Protein AF-A0A412EN21-F1 (afdb_monomer_lite)

Structure (mmCIF, N/CA/C/O backbone):
data_AF-A0A412EN21-F1
#
_entry.id   AF-A0A412EN21-F1
#
loop_
_atom_site.group_PDB
_atom_site.id
_atom_site.type_symbol
_atom_site.label_atom_id
_atom_site.label_alt_id
_atom_site.label_comp_id
_atom_site.label_asym_id
_atom_site.label_entity_id
_atom_site.label_seq_id
_atom_site.pdbx_PDB_ins_code
_atom_site.Cartn_x
_atom_site.Cartn_y
_atom_site.Cartn_z
_atom_site.occupancy
_atom_site.B_iso_or_equiv
_atom_site.auth_seq_id
_atom_site.auth_comp_id
_atom_site.auth_asym_id
_atom_site.auth_atom_id
_atom_site.pdbx_PDB_model_num
ATOM 1 N N . MET A 1 1 ? 9.692 -12.858 0.701 1.00 83.88 1 MET A N 1
ATOM 2 C CA . MET A 1 1 ? 9.087 -11.696 0.023 1.00 83.88 1 MET A CA 1
ATOM 3 C C . MET A 1 1 ? 9.754 -11.623 -1.331 1.00 83.88 1 MET A C 1
ATOM 5 O O . MET A 1 1 ? 10.978 -11.630 -1.355 1.00 83.88 1 MET A O 1
ATOM 9 N N . GLN A 1 2 ? 8.980 -11.685 -2.409 1.00 94.44 2 GLN A N 1
ATOM 10 C CA . GLN A 1 2 ? 9.492 -11.769 -3.779 1.00 94.44 2 GLN A CA 1
ATOM 11 C C . GLN A 1 2 ? 8.887 -10.636 -4.600 1.00 94.44 2 GLN A C 1
ATOM 13 O O . GLN A 1 2 ? 7.685 -10.417 -4.515 1.00 94.44 2 GLN A O 1
ATOM 18 N N . GLU A 1 3 ? 9.700 -9.915 -5.369 1.00 96.88 3 GLU A N 1
ATOM 19 C CA . GLU A 1 3 ? 9.184 -8.960 -6.351 1.00 96.88 3 GLU A CA 1
ATOM 20 C C . GLU A 1 3 ? 8.541 -9.712 -7.512 1.00 96.88 3 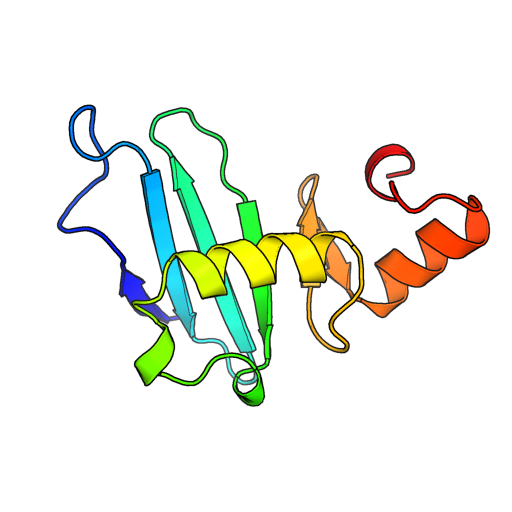GLU A C 1
ATOM 22 O O . GLU A 1 3 ? 9.154 -10.611 -8.085 1.00 96.88 3 GLU A O 1
ATOM 27 N N . ILE A 1 4 ? 7.295 -9.356 -7.817 1.00 97.19 4 ILE A N 1
ATOM 28 C CA . ILE A 1 4 ? 6.484 -9.994 -8.863 1.00 97.19 4 ILE A CA 1
ATOM 29 C C . ILE A 1 4 ? 6.078 -9.014 -9.966 1.00 97.19 4 ILE A C 1
ATOM 31 O O . ILE A 1 4 ? 5.627 -9.442 -11.023 1.00 97.19 4 ILE A O 1
ATOM 35 N N . TYR A 1 5 ? 6.237 -7.709 -9.733 1.00 97.56 5 TYR A N 1
ATOM 36 C CA . TYR A 1 5 ? 5.955 -6.671 -10.715 1.00 97.56 5 TYR A CA 1
ATOM 37 C C . TYR A 1 5 ? 6.723 -5.385 -10.397 1.00 97.56 5 TYR A C 1
ATOM 39 O O . TYR A 1 5 ? 6.939 -5.049 -9.229 1.00 97.56 5 TYR A O 1
ATOM 47 N N . ARG A 1 6 ? 7.064 -4.640 -11.449 1.00 97.00 6 ARG A N 1
ATOM 48 C CA . ARG A 1 6 ? 7.650 -3.301 -11.401 1.00 97.00 6 ARG A CA 1
ATOM 49 C C . ARG A 1 6 ? 7.090 -2.478 -12.554 1.00 97.00 6 ARG A C 1
ATOM 51 O O . ARG A 1 6 ? 7.020 -2.969 -13.673 1.00 97.00 6 ARG A O 1
ATOM 58 N N . SER A 1 7 ? 6.724 -1.227 -12.288 1.00 96.44 7 SER A N 1
ATOM 59 C CA . SER A 1 7 ? 6.106 -0.336 -13.281 1.00 96.44 7 SER A CA 1
ATOM 60 C C . SER A 1 7 ? 7.098 0.378 -14.210 1.00 96.44 7 SER A C 1
ATOM 62 O O . SER A 1 7 ? 6.701 1.287 -14.930 1.00 96.44 7 SER A O 1
ATOM 64 N N . PHE A 1 8 ? 8.384 0.045 -14.133 1.00 94.19 8 PHE A N 1
ATOM 65 C CA . PHE A 1 8 ? 9.476 0.713 -14.837 1.00 94.19 8 PHE A CA 1
ATOM 66 C C . PHE A 1 8 ? 10.585 -0.288 -15.160 1.00 94.19 8 PHE A C 1
ATOM 68 O O . PHE A 1 8 ? 10.766 -1.282 -14.454 1.00 94.19 8 PHE A O 1
ATOM 75 N N . GLU A 1 9 ? 11.351 -0.018 -16.210 1.00 91.19 9 GLU A N 1
ATOM 76 C CA . GLU A 1 9 ? 12.514 -0.826 -16.566 1.00 91.19 9 GLU A CA 1
ATOM 77 C C . GLU A 1 9 ? 13.761 -0.332 -15.827 1.00 91.19 9 GLU A C 1
ATOM 79 O O . GLU A 1 9 ? 13.982 0.865 -15.662 1.00 91.19 9 GLU A O 1
ATOM 84 N N . GLY A 1 10 ? 14.599 -1.258 -15.359 1.00 89.44 10 GLY A N 1
ATOM 85 C CA . GLY A 1 10 ? 15.854 -0.909 -14.697 1.00 89.44 10 GLY A CA 1
ATOM 86 C C . GLY A 1 10 ? 15.662 -0.108 -13.403 1.00 89.44 10 GLY A C 1
ATOM 87 O O . GLY A 1 10 ? 15.179 -0.634 -12.396 1.00 89.44 10 GLY A O 1
ATOM 88 N N . LYS A 1 11 ? 16.126 1.144 -13.398 1.00 88.50 11 LYS A N 1
ATOM 89 C CA . LYS A 1 11 ? 16.119 2.042 -12.235 1.00 88.50 11 LYS A CA 1
ATOM 90 C C . LYS A 1 11 ? 15.437 3.352 -12.606 1.00 88.50 11 LYS A C 1
ATOM 92 O O . LYS A 1 11 ? 15.573 3.803 -13.732 1.00 88.50 11 LYS A O 1
ATOM 97 N N . LEU A 1 12 ? 14.769 3.957 -11.628 1.00 92.00 12 LEU A N 1
ATOM 98 C CA . LEU A 1 12 ? 14.254 5.313 -11.766 1.00 92.00 12 LEU A CA 1
ATOM 99 C C . LEU A 1 12 ? 15.414 6.302 -11.948 1.00 92.00 12 LEU A C 1
ATOM 101 O O . LEU A 1 12 ? 16.457 6.171 -11.297 1.00 92.00 12 LEU A O 1
ATOM 105 N N . ASP A 1 13 ? 15.202 7.288 -12.806 1.00 91.94 13 ASP A N 1
ATOM 106 C CA . ASP A 1 13 ? 16.138 8.358 -13.137 1.00 91.94 13 ASP A CA 1
ATOM 107 C C . ASP A 1 13 ? 15.376 9.662 -13.430 1.00 91.94 13 ASP A C 1
ATOM 109 O O . ASP A 1 13 ? 14.195 9.793 -13.112 1.00 91.94 13 ASP A O 1
ATOM 113 N N . VAL A 1 14 ? 16.056 10.671 -13.976 1.00 90.38 14 VAL A N 1
ATOM 114 C CA . VAL A 1 14 ? 15.440 11.977 -14.259 1.00 90.38 14 VAL A CA 1
ATOM 115 C C . VAL A 1 14 ? 14.368 11.925 -15.352 1.00 90.38 14 VAL A C 1
ATOM 117 O O . VAL A 1 14 ? 13.491 12.793 -15.350 1.00 90.38 14 VAL A O 1
ATOM 120 N N . ASP A 1 15 ? 14.406 10.913 -16.221 1.00 90.25 15 ASP A N 1
ATOM 121 C CA . ASP A 1 15 ? 13.468 10.705 -17.327 1.00 90.25 15 ASP A CA 1
ATOM 122 C C . ASP A 1 15 ? 12.298 9.790 -16.909 1.00 90.25 15 ASP A C 1
ATOM 124 O O . ASP A 1 15 ? 11.193 9.895 -17.444 1.00 90.25 15 ASP A O 1
ATOM 128 N N . CYS A 1 16 ? 12.502 8.944 -15.893 1.00 89.12 16 CYS A N 1
ATOM 129 C CA . CYS A 1 16 ? 11.486 8.116 -15.243 1.00 89.12 16 CYS A CA 1
ATOM 130 C C . CYS A 1 16 ? 11.576 8.262 -13.714 1.00 89.12 16 CYS A C 1
ATOM 132 O O . CYS A 1 16 ? 12.198 7.456 -13.022 1.00 89.12 16 CYS A O 1
ATOM 134 N N . GLN A 1 17 ? 10.974 9.332 -13.188 1.00 92.62 17 GLN A N 1
ATOM 135 C CA . GLN A 1 17 ? 11.222 9.790 -11.813 1.00 92.62 17 GLN A CA 1
ATOM 136 C C . GLN A 1 17 ? 10.475 9.004 -10.737 1.00 92.62 17 GLN A C 1
ATOM 138 O O . GLN A 1 17 ? 10.952 8.916 -9.603 1.00 92.62 17 GLN A O 1
ATOM 143 N N . ASP A 1 18 ? 9.317 8.446 -11.088 1.00 93.50 18 ASP A N 1
ATOM 144 C CA . ASP A 1 18 ? 8.407 7.772 -10.171 1.00 93.50 18 ASP A CA 1
ATOM 145 C C . ASP A 1 18 ? 7.970 6.421 -10.733 1.00 93.50 18 ASP A C 1
ATOM 147 O O . ASP A 1 18 ? 7.831 6.224 -11.940 1.00 93.50 18 ASP A O 1
ATOM 151 N N . GLY A 1 19 ? 7.694 5.489 -9.831 1.00 95.50 19 GLY A N 1
ATOM 152 C CA . GLY A 1 19 ? 7.148 4.189 -10.179 1.00 95.50 19 GLY A CA 1
ATOM 153 C C . GLY A 1 19 ? 6.791 3.396 -8.939 1.00 95.50 19 GLY A C 1
ATOM 154 O O . GLY A 1 19 ? 6.853 3.895 -7.818 1.00 95.50 19 GLY A O 1
ATOM 155 N N . TYR A 1 20 ? 6.422 2.138 -9.114 1.00 97.12 20 TYR A N 1
ATOM 156 C CA . TYR A 1 20 ? 6.149 1.256 -7.991 1.00 97.12 20 TYR A CA 1
ATOM 157 C C . TYR A 1 20 ? 6.580 -0.175 -8.276 1.00 97.12 20 TYR A C 1
ATOM 159 O O . TYR A 1 20 ? 6.693 -0.612 -9.424 1.00 97.12 20 TYR A O 1
ATOM 167 N N . ILE A 1 21 ? 6.810 -0.905 -7.191 1.00 97.19 21 ILE A N 1
ATOM 168 C CA . ILE A 1 21 ? 7.021 -2.351 -7.202 1.00 97.19 21 ILE A CA 1
ATOM 169 C C . ILE A 1 21 ? 5.927 -3.040 -6.399 1.00 97.19 21 ILE A C 1
ATOM 171 O O . ILE A 1 21 ? 5.399 -2.479 -5.434 1.00 97.19 21 ILE A O 1
ATOM 175 N N . ILE A 1 22 ? 5.618 -4.274 -6.783 1.00 98.19 22 ILE A N 1
ATOM 176 C CA . ILE A 1 22 ? 4.703 -5.149 -6.057 1.00 98.19 22 ILE A CA 1
ATOM 177 C C . ILE A 1 22 ? 5.483 -6.371 -5.589 1.00 98.19 22 ILE A C 1
ATOM 179 O O . ILE A 1 22 ? 6.115 -7.085 -6.370 1.00 98.19 22 ILE A O 1
ATOM 183 N N . LEU A 1 23 ? 5.424 -6.601 -4.284 1.00 97.88 23 LEU A N 1
ATOM 184 C CA . LEU A 1 23 ? 6.067 -7.702 -3.595 1.00 97.88 23 LEU A CA 1
ATOM 185 C C . LEU A 1 23 ? 5.007 -8.686 -3.098 1.00 97.88 23 LEU A C 1
ATOM 187 O O . LEU A 1 23 ? 4.033 -8.303 -2.441 1.00 97.88 23 LEU A 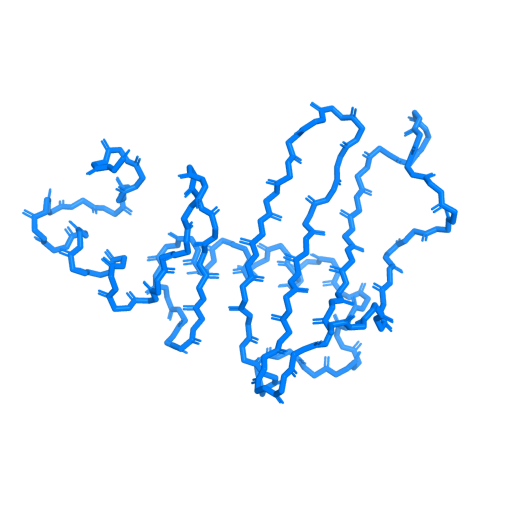O 1
ATOM 191 N N . GLU A 1 24 ? 5.221 -9.972 -3.348 1.00 97.19 24 GLU A N 1
ATOM 192 C CA . GLU A 1 24 ? 4.350 -11.030 -2.866 1.00 97.19 24 GLU A CA 1
ATOM 193 C C . GLU A 1 24 ? 4.628 -11.378 -1.397 1.00 97.19 24 GLU A C 1
ATOM 195 O O . GLU A 1 24 ? 5.758 -11.677 -0.979 1.00 97.19 24 GLU A O 1
ATOM 200 N N . LEU A 1 25 ? 3.549 -11.370 -0.611 1.00 95.25 25 LEU A N 1
ATOM 201 C CA . LEU A 1 25 ? 3.449 -11.968 0.715 1.00 95.25 25 LEU A CA 1
ATOM 202 C C . LEU A 1 25 ? 2.414 -13.105 0.666 1.00 95.25 25 LEU A C 1
ATOM 204 O O . LEU A 1 25 ? 1.668 -13.248 -0.303 1.00 95.25 25 LEU A O 1
ATOM 208 N N . LYS A 1 26 ? 2.334 -13.912 1.731 1.00 91.25 26 LYS A N 1
ATOM 209 C CA . LYS A 1 26 ? 1.431 -15.077 1.788 1.00 91.25 26 LYS A CA 1
ATOM 210 C C . LYS A 1 26 ? -0.022 -14.710 1.442 1.00 91.25 26 LYS A C 1
ATOM 212 O O . LYS A 1 26 ? -0.590 -15.263 0.509 1.00 91.25 26 LYS A O 1
ATOM 217 N N . GLU A 1 27 ? -0.588 -13.729 2.143 1.00 92.12 27 GLU A N 1
ATOM 218 C CA . GLU A 1 27 ? -2.011 -13.349 2.027 1.00 92.12 27 GLU A CA 1
ATOM 219 C C . GLU A 1 27 ? -2.237 -11.963 1.406 1.00 92.12 27 GLU A C 1
ATOM 221 O O . GLU A 1 27 ? -3.371 -11.525 1.222 1.00 92.12 27 GLU A O 1
ATOM 226 N N . ARG A 1 28 ? -1.160 -11.225 1.128 1.00 96.50 28 ARG A N 1
ATOM 227 C CA . ARG A 1 28 ? -1.213 -9.815 0.730 1.00 96.50 28 ARG A CA 1
ATOM 228 C C . ARG A 1 28 ? -0.186 -9.523 -0.354 1.00 96.50 28 ARG A C 1
ATOM 230 O O . ARG A 1 28 ? 0.801 -10.245 -0.481 1.00 96.50 28 ARG A O 1
ATOM 237 N N . TYR A 1 29 ? -0.386 -8.424 -1.060 1.00 98.06 29 TYR A N 1
ATOM 238 C CA . TYR A 1 29 ? 0.676 -7.755 -1.794 1.00 98.06 29 TYR A CA 1
ATOM 239 C C . TYR A 1 29 ? 1.182 -6.572 -0.978 1.00 98.06 29 TYR A C 1
ATOM 241 O O . TYR A 1 29 ? 0.399 -5.888 -0.320 1.00 98.06 29 TYR A O 1
ATOM 249 N N . GLN A 1 30 ? 2.489 -6.343 -0.997 1.00 98.25 30 GLN A N 1
ATOM 250 C CA . GLN A 1 30 ? 3.079 -5.094 -0.531 1.00 98.25 30 GLN A CA 1
ATOM 251 C C . GLN A 1 30 ? 3.433 -4.263 -1.755 1.00 98.25 30 GLN A C 1
ATOM 253 O O . GLN A 1 30 ? 4.162 -4.735 -2.620 1.00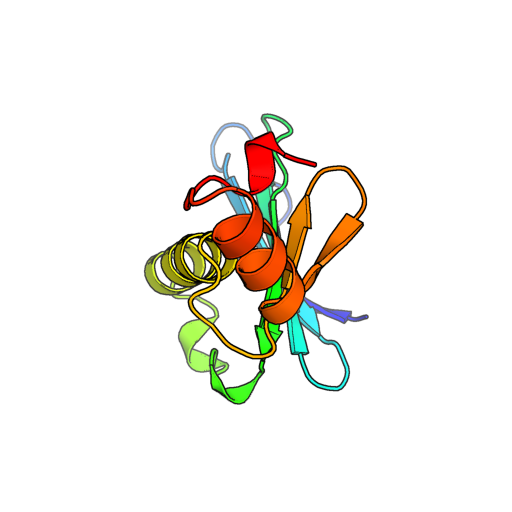 98.25 30 GLN A O 1
ATOM 258 N N . ILE A 1 31 ? 2.911 -3.045 -1.818 1.00 98.00 31 ILE A N 1
ATOM 259 C CA . ILE A 1 31 ? 3.181 -2.113 -2.909 1.00 98.00 31 ILE A CA 1
ATOM 260 C C . ILE A 1 31 ? 4.057 -1.010 -2.343 1.00 98.00 31 ILE A C 1
ATOM 262 O O . ILE A 1 31 ? 3.724 -0.425 -1.308 1.00 98.00 31 ILE A O 1
ATOM 266 N N . GLU A 1 32 ? 5.176 -0.745 -3.005 1.00 96.75 32 GLU A N 1
ATOM 267 C CA . GLU A 1 32 ? 6.077 0.347 -2.650 1.00 96.75 32 GLU A CA 1
ATOM 268 C C . GLU A 1 32 ? 6.097 1.357 -3.790 1.00 96.75 32 GLU A C 1
ATOM 270 O O . GLU A 1 32 ? 6.531 1.028 -4.891 1.00 96.75 32 GLU A O 1
ATOM 275 N N . TRP A 1 33 ? 5.615 2.570 -3.521 1.00 95.25 33 TRP A N 1
ATOM 276 C CA . TRP A 1 33 ? 5.773 3.711 -4.412 1.00 95.25 33 TRP A CA 1
ATOM 277 C C . TRP A 1 33 ? 7.174 4.270 -4.231 1.00 95.25 33 TRP A C 1
ATOM 279 O O . TRP A 1 33 ? 7.555 4.608 -3.112 1.00 95.25 33 TRP A O 1
ATOM 289 N N . LEU A 1 34 ? 7.926 4.363 -5.314 1.00 94.12 34 LEU A N 1
ATOM 290 C CA . LEU A 1 34 ? 9.321 4.763 -5.357 1.00 94.12 34 LEU A CA 1
ATOM 291 C C . LEU A 1 34 ? 9.443 6.065 -6.143 1.00 94.12 34 LEU A C 1
ATOM 293 O O . LEU A 1 34 ? 8.727 6.284 -7.117 1.00 94.12 34 LEU A O 1
ATOM 297 N N . SER A 1 35 ? 10.375 6.907 -5.714 1.00 92.69 35 SER A N 1
ATOM 298 C CA . SER A 1 35 ? 10.679 8.180 -6.358 1.00 92.69 35 SER A CA 1
ATOM 299 C C . SER A 1 35 ? 12.166 8.473 -6.226 1.00 92.69 35 SER A C 1
ATOM 301 O O . SER A 1 35 ? 12.740 8.244 -5.153 1.00 92.69 35 SER A O 1
ATOM 303 N N . ILE A 1 36 ? 12.789 9.038 -7.264 1.00 92.69 36 ILE A N 1
ATOM 304 C CA . ILE A 1 36 ? 14.178 9.529 -7.175 1.00 92.69 36 ILE A CA 1
ATOM 305 C C . ILE A 1 36 ? 14.332 10.659 -6.144 1.00 92.69 36 ILE A C 1
ATOM 307 O O . ILE A 1 36 ? 15.429 10.903 -5.646 1.00 92.69 36 ILE A O 1
ATOM 311 N N . TRP A 1 37 ? 13.226 11.312 -5.769 1.00 90.19 37 TRP A N 1
ATOM 312 C CA . TRP A 1 37 ? 13.180 12.401 -4.790 1.00 90.19 37 TRP A CA 1
ATOM 313 C C . TRP A 1 37 ? 13.077 11.914 -3.332 1.00 90.19 37 TRP A C 1
ATOM 315 O O . TRP A 1 37 ? 12.926 12.715 -2.409 1.00 90.19 37 TRP A O 1
ATOM 325 N N . GLY A 1 38 ? 13.152 10.599 -3.099 1.00 79.12 38 GLY A N 1
ATOM 326 C CA . GLY A 1 38 ? 13.342 10.003 -1.772 1.00 79.12 38 GLY A CA 1
ATOM 327 C C . GLY A 1 38 ? 12.071 9.737 -0.958 1.00 79.12 38 GLY A C 1
ATOM 328 O O . GLY A 1 38 ? 12.149 9.095 0.091 1.00 79.12 38 GLY A O 1
ATOM 329 N N . LYS A 1 39 ? 10.885 10.159 -1.415 1.00 75.81 39 LYS A N 1
ATOM 330 C CA . LYS A 1 39 ? 9.623 9.765 -0.767 1.00 75.81 39 LYS A CA 1
ATOM 331 C C . LYS A 1 39 ? 9.221 8.371 -1.227 1.00 75.81 39 LYS A C 1
ATOM 333 O O . LYS A 1 39 ? 8.874 8.171 -2.384 1.00 75.81 39 LYS A O 1
ATOM 338 N N . THR A 1 40 ? 9.252 7.419 -0.298 1.00 84.19 40 THR A N 1
ATOM 339 C CA . THR A 1 40 ? 8.716 6.074 -0.512 1.00 84.19 40 THR A CA 1
ATOM 340 C C . THR A 1 40 ? 7.483 5.876 0.351 1.00 84.19 40 THR A C 1
ATOM 342 O O . THR A 1 40 ? 7.573 5.930 1.578 1.00 84.19 40 THR A O 1
ATOM 345 N N . ASN A 1 41 ? 6.340 5.618 -0.279 1.00 91.62 41 ASN A N 1
ATOM 346 C CA . ASN A 1 41 ? 5.126 5.210 0.424 1.00 91.62 41 ASN A CA 1
ATOM 347 C C . ASN A 1 41 ? 4.958 3.703 0.279 1.00 91.62 41 ASN A C 1
ATOM 349 O O . ASN A 1 41 ? 5.235 3.145 -0.782 1.00 91.62 41 ASN A O 1
ATOM 353 N N . LYS A 1 42 ? 4.484 3.031 1.332 1.00 97.25 42 LYS A N 1
ATOM 354 C CA . LYS A 1 42 ? 4.229 1.589 1.280 1.00 97.25 42 LYS A CA 1
ATOM 355 C C . LYS A 1 42 ? 2.841 1.268 1.797 1.00 97.25 42 LYS A C 1
ATOM 357 O O . LYS A 1 42 ? 2.421 1.784 2.832 1.00 97.25 42 LYS A O 1
ATOM 362 N N . ILE A 1 43 ? 2.164 0.366 1.104 1.00 98.25 43 ILE A N 1
ATOM 363 C CA . ILE A 1 43 ? 0.890 -0.207 1.532 1.00 98.25 43 ILE A CA 1
ATOM 364 C C . ILE A 1 43 ? 0.960 -1.725 1.475 1.00 98.25 43 ILE A C 1
ATOM 366 O O . ILE A 1 43 ? 1.761 -2.309 0.745 1.00 98.25 43 ILE A O 1
ATOM 370 N N . ARG A 1 44 ? 0.096 -2.374 2.248 1.00 98.00 44 ARG A N 1
ATOM 371 C CA . ARG A 1 44 ? -0.217 -3.791 2.090 1.00 98.00 44 ARG A CA 1
ATOM 372 C C . ARG A 1 44 ? -1.682 -3.931 1.748 1.00 98.00 44 ARG A C 1
ATOM 374 O O . ARG A 1 44 ? -2.533 -3.521 2.535 1.00 98.00 44 ARG A O 1
ATOM 381 N N . VAL A 1 45 ? -1.951 -4.541 0.605 1.00 98.00 45 VAL A N 1
ATOM 382 C CA . VAL A 1 45 ? -3.290 -4.760 0.067 1.00 98.00 45 VAL A CA 1
ATOM 383 C C . VAL A 1 45 ? -3.606 -6.251 0.077 1.00 98.00 45 VAL A C 1
ATOM 385 O O . VAL A 1 45 ? -2.721 -7.093 -0.093 1.00 98.00 45 VAL A O 1
ATOM 388 N N . ARG A 1 46 ? -4.864 -6.605 0.323 1.00 97.19 46 ARG A N 1
ATOM 389 C CA . ARG A 1 46 ? -5.308 -7.993 0.176 1.00 97.19 46 ARG A CA 1
ATOM 390 C C . ARG A 1 46 ? -5.294 -8.394 -1.297 1.00 97.19 46 ARG A C 1
ATOM 392 O O . ARG A 1 46 ? -5.626 -7.580 -2.154 1.00 97.19 46 ARG A O 1
ATOM 399 N N . LYS A 1 47 ? -4.956 -9.651 -1.588 1.00 95.81 47 LYS A N 1
ATOM 400 C CA . LYS A 1 47 ? -4.847 -10.126 -2.977 1.00 95.81 47 LYS A CA 1
ATOM 401 C C . LYS A 1 47 ? -6.168 -10.058 -3.749 1.00 95.81 47 LYS A C 1
ATOM 403 O O . LYS A 1 47 ? -6.146 -9.828 -4.946 1.00 95.81 47 LYS A O 1
ATOM 408 N N . ASP A 1 48 ? -7.309 -10.199 -3.077 1.00 95.62 48 ASP A N 1
ATOM 409 C CA . ASP A 1 48 ? -8.631 -10.120 -3.712 1.00 95.62 48 ASP A CA 1
ATOM 410 C C . ASP A 1 48 ? -9.045 -8.698 -4.134 1.00 95.62 48 ASP A C 1
ATOM 412 O O . ASP A 1 48 ? -9.951 -8.549 -4.945 1.00 95.62 48 ASP A O 1
ATOM 416 N N . LEU A 1 49 ? -8.381 -7.657 -3.617 1.00 96.44 49 LEU A N 1
ATOM 417 C CA . LEU A 1 49 ? -8.652 -6.259 -3.983 1.00 96.44 49 LEU A CA 1
ATOM 418 C C . LEU A 1 49 ? -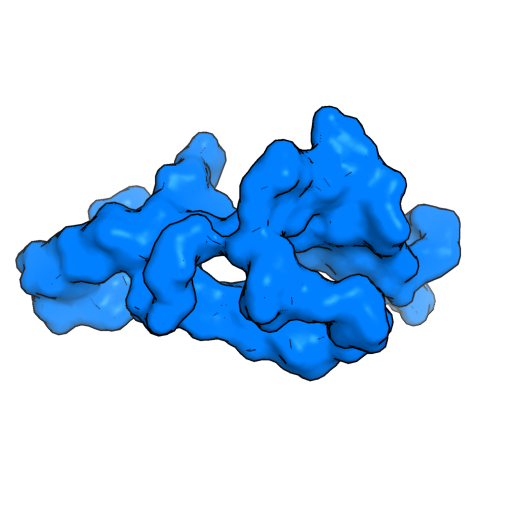7.796 -5.769 -5.160 1.00 96.44 49 LEU A C 1
ATOM 420 O O . LEU A 1 49 ? -8.072 -4.710 -5.722 1.00 96.44 49 LEU A O 1
ATOM 424 N N . LEU A 1 50 ? -6.754 -6.519 -5.523 1.00 96.88 50 LEU A N 1
ATOM 425 C CA . LEU A 1 50 ? -5.855 -6.190 -6.622 1.00 96.88 50 LEU A CA 1
ATOM 426 C C . LEU A 1 50 ? -5.561 -7.456 -7.437 1.00 96.88 50 LEU A C 1
ATOM 428 O O . LEU A 1 50 ? -4.599 -8.166 -7.127 1.00 96.88 50 LEU A O 1
ATOM 432 N N . PRO A 1 51 ? -6.389 -7.765 -8.448 1.00 95.94 51 PRO A N 1
ATOM 433 C CA . PRO A 1 51 ? -6.115 -8.876 -9.344 1.00 95.94 51 PRO A CA 1
ATOM 434 C C . PRO A 1 51 ? -4.865 -8.585 -10.193 1.00 95.94 51 PRO A C 1
ATOM 436 O O . PRO A 1 51 ? -4.435 -7.437 -10.327 1.00 95.94 51 PRO A O 1
ATOM 439 N N . VAL A 1 52 ? -4.247 -9.633 -10.738 1.00 96.00 52 VAL A N 1
ATOM 440 C CA . VAL A 1 52 ? -2.928 -9.538 -11.395 1.00 96.00 52 VAL A CA 1
ATOM 441 C C . VAL A 1 52 ? -2.986 -8.679 -12.660 1.00 96.00 52 VAL A C 1
ATOM 443 O O . VAL A 1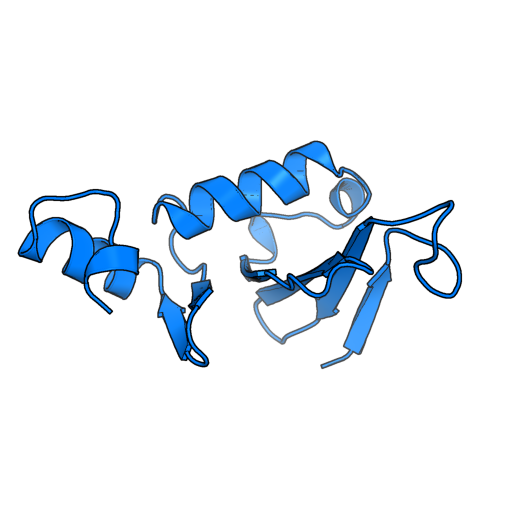 52 ? -2.047 -7.937 -12.939 1.00 96.00 52 VAL A O 1
ATOM 446 N N . GLU A 1 53 ? -4.101 -8.713 -13.391 1.00 97.25 53 GLU A N 1
ATOM 447 C CA . GLU A 1 53 ? -4.349 -7.865 -14.562 1.00 97.25 53 GLU A CA 1
ATOM 448 C C . GLU A 1 53 ? -4.281 -6.358 -14.262 1.00 97.25 53 GLU A C 1
ATOM 450 O O . GLU A 1 53 ? -3.975 -5.566 -15.151 1.00 97.25 53 GLU A O 1
ATOM 455 N N . ASP A 1 54 ? -4.498 -5.958 -13.008 1.00 97.88 54 ASP A N 1
ATOM 456 C CA . ASP A 1 54 ? -4.465 -4.561 -12.585 1.00 97.88 54 ASP A CA 1
ATOM 457 C C . ASP A 1 54 ? -3.091 -4.100 -12.090 1.00 97.88 54 ASP A C 1
ATOM 459 O O . ASP A 1 54 ? -2.926 -2.931 -11.742 1.00 97.88 54 ASP A O 1
ATOM 463 N N . PHE A 1 55 ? -2.078 -4.971 -12.072 1.00 97.69 55 PHE A N 1
ATOM 464 C CA . PHE A 1 55 ? -0.739 -4.587 -11.616 1.00 97.69 55 PHE A CA 1
ATOM 465 C C . PHE A 1 55 ? -0.136 -3.444 -12.431 1.00 97.69 55 PHE A C 1
ATOM 467 O O . PHE A 1 55 ? 0.623 -2.663 -11.872 1.00 97.69 55 PHE A O 1
ATOM 474 N N . GLY A 1 56 ? -0.490 -3.320 -13.714 1.00 96.88 56 GLY A N 1
ATOM 475 C CA . GLY A 1 56 ? -0.061 -2.211 -14.570 1.00 96.88 56 GLY A CA 1
ATOM 476 C C . GLY A 1 56 ? -0.927 -0.955 -14.495 1.00 96.88 56 GLY A C 1
ATOM 477 O O . GLY A 1 56 ? -0.587 0.063 -15.096 1.00 96.88 56 GLY A O 1
ATOM 478 N N . ASN A 1 57 ? -2.038 -0.986 -13.759 1.00 97.19 57 ASN A N 1
ATOM 479 C CA . ASN A 1 57 ? -2.988 0.115 -13.705 1.00 97.19 57 ASN A CA 1
ATOM 480 C C . ASN A 1 57 ? -2.569 1.150 -12.649 1.00 97.19 57 ASN A C 1
ATOM 482 O O . ASN A 1 57 ? -3.001 1.109 -11.496 1.00 97.19 57 ASN A O 1
ATOM 486 N N . ALA A 1 58 ? -1.731 2.110 -13.047 1.00 94.88 58 ALA A N 1
ATOM 487 C CA . ALA A 1 58 ? -1.201 3.135 -12.145 1.00 94.88 58 ALA A CA 1
ATOM 488 C C . ALA A 1 58 ? -2.293 3.941 -11.412 1.00 94.88 58 ALA A C 1
ATOM 490 O O . ALA A 1 58 ? -2.121 4.265 -10.236 1.00 94.88 58 ALA A O 1
ATOM 491 N N . SER A 1 59 ? -3.425 4.225 -12.065 1.00 96.50 59 SER A N 1
ATOM 492 C CA . SER A 1 59 ? -4.554 4.928 -11.441 1.00 96.50 59 SER A CA 1
ATOM 493 C C . SER A 1 59 ? -5.150 4.121 -10.291 1.00 96.50 59 SER A C 1
ATOM 495 O O . SER A 1 59 ? -5.320 4.657 -9.198 1.00 96.50 59 SER A O 1
ATOM 497 N N . LYS A 1 60 ? -5.378 2.820 -10.495 1.00 96.81 60 LYS A N 1
ATOM 498 C CA . LYS A 1 60 ? -5.891 1.925 -9.450 1.00 96.81 60 LYS A CA 1
ATOM 499 C C . LYS A 1 60 ? -4.904 1.761 -8.296 1.00 96.81 60 LYS A C 1
ATOM 501 O O . LYS A 1 60 ? -5.295 1.752 -7.133 1.00 96.81 60 LYS A O 1
ATOM 506 N N . ILE A 1 61 ? -3.607 1.685 -8.595 1.00 97.44 61 ILE A N 1
ATOM 507 C CA . ILE A 1 61 ? -2.564 1.647 -7.563 1.00 97.44 61 ILE A CA 1
ATOM 508 C C . ILE A 1 61 ? -2.574 2.939 -6.733 1.00 97.44 61 ILE A C 1
ATOM 510 O O . ILE A 1 61 ? -2.529 2.874 -5.505 1.00 97.44 61 ILE A O 1
ATOM 514 N N . SER A 1 62 ? -2.684 4.105 -7.374 1.00 95.81 62 SER A N 1
ATOM 515 C CA . SER A 1 62 ? -2.772 5.403 -6.689 1.00 95.81 62 SER A CA 1
ATOM 516 C C . SER A 1 62 ? -4.022 5.520 -5.801 1.00 95.81 62 SER A C 1
ATOM 518 O O . SER A 1 62 ? -3.937 5.990 -4.661 1.00 95.81 62 SER A O 1
ATOM 520 N N . GLU A 1 63 ? -5.164 5.023 -6.277 1.00 97.31 63 GLU A N 1
ATOM 521 C CA . GLU A 1 63 ? -6.411 4.955 -5.508 1.00 97.31 63 GLU A CA 1
ATOM 522 C C . GLU A 1 63 ? -6.250 4.088 -4.251 1.00 97.31 63 GLU A C 1
ATOM 524 O O . GLU A 1 63 ? -6.579 4.538 -3.155 1.00 97.31 63 GLU A O 1
ATOM 529 N N . LEU A 1 64 ? -5.613 2.913 -4.359 1.00 97.88 64 LEU A N 1
ATOM 530 C CA . LEU A 1 64 ? -5.320 2.061 -3.200 1.00 97.88 64 LEU A CA 1
ATOM 531 C C . LEU A 1 64 ? -4.486 2.785 -2.135 1.00 97.88 64 LEU A C 1
ATOM 533 O O . LEU A 1 64 ? -4.764 2.644 -0.944 1.00 97.88 64 LEU A O 1
ATOM 537 N N . PHE A 1 65 ? -3.469 3.561 -2.525 1.00 96.75 65 PHE A N 1
ATOM 538 C CA . PHE A 1 65 ? -2.698 4.353 -1.560 1.00 96.75 65 PHE A CA 1
ATOM 539 C C . PHE A 1 65 ? -3.591 5.342 -0.809 1.00 96.75 65 PHE A C 1
ATOM 541 O O . PHE A 1 65 ? -3.508 5.429 0.419 1.00 96.75 65 PHE A O 1
ATOM 548 N N . THR A 1 66 ? -4.461 6.037 -1.538 1.00 95.81 66 THR A N 1
ATOM 549 C CA . THR A 1 66 ? -5.391 7.025 -0.985 1.00 95.81 66 THR A CA 1
ATOM 550 C C . THR A 1 66 ? -6.389 6.367 -0.035 1.00 95.81 66 THR A C 1
ATOM 552 O O . THR A 1 66 ? -6.452 6.730 1.141 1.00 95.81 66 THR A O 1
ATOM 555 N N . ASP A 1 67 ? -7.100 5.339 -0.488 1.00 97.12 67 ASP A N 1
ATOM 556 C CA . ASP A 1 67 ? -8.130 4.655 0.291 1.00 97.12 67 ASP A CA 1
ATOM 557 C C . ASP A 1 67 ? -7.574 3.977 1.542 1.00 97.12 67 ASP A C 1
ATOM 559 O O . ASP A 1 67 ? -8.165 4.048 2.622 1.00 97.12 67 ASP A O 1
ATOM 563 N N . ILE A 1 68 ? -6.411 3.331 1.435 1.00 97.50 68 ILE A N 1
ATOM 564 C CA . ILE A 1 68 ? -5.773 2.687 2.587 1.00 97.50 68 ILE A CA 1
ATOM 565 C C . ILE A 1 68 ? -5.284 3.748 3.575 1.00 97.50 68 ILE A C 1
ATOM 567 O O . ILE A 1 68 ? -5.463 3.567 4.781 1.00 97.50 68 ILE A O 1
ATOM 571 N N . SER A 1 69 ? -4.724 4.867 3.095 1.00 95.81 69 SER A N 1
ATOM 572 C CA . SER A 1 69 ? -4.312 5.978 3.964 1.00 95.81 69 SER A CA 1
ATOM 573 C C . SER A 1 69 ? -5.487 6.594 4.725 1.00 95.81 69 SER A C 1
ATOM 575 O O . SER A 1 69 ? -5.306 7.030 5.856 1.00 95.81 69 SER A O 1
ATOM 577 N N . HIS A 1 70 ? -6.698 6.567 4.167 1.00 94.81 70 HIS A N 1
ATOM 578 C CA . HIS A 1 70 ? -7.902 7.064 4.831 1.00 94.81 70 HIS A CA 1
ATOM 579 C C . HIS A 1 70 ? -8.622 6.011 5.680 1.00 94.81 70 HIS A C 1
ATOM 581 O O . HIS A 1 70 ? -9.595 6.341 6.355 1.00 94.81 70 HIS A O 1
ATOM 587 N N . GLY A 1 71 ? -8.130 4.768 5.704 1.00 94.25 71 GLY A N 1
ATOM 588 C CA . GLY A 1 71 ? -8.761 3.685 6.451 1.00 94.25 71 GLY A CA 1
ATOM 589 C C . GLY A 1 71 ? -10.068 3.210 5.814 1.00 94.25 71 GLY A C 1
ATOM 590 O O . GLY A 1 71 ? -10.980 2.827 6.536 1.00 94.25 71 GLY A O 1
ATOM 591 N N . CYS A 1 72 ? -10.175 3.217 4.482 1.00 95.56 72 CYS A N 1
ATOM 592 C CA . CYS A 1 72 ? -11.376 2.782 3.758 1.00 95.56 72 CYS A CA 1
ATOM 593 C C . CYS A 1 72 ? -11.395 1.270 3.467 1.00 95.56 72 CYS A C 1
ATOM 595 O O . CYS A 1 72 ? -12.465 0.681 3.326 1.00 95.56 72 CYS A O 1
ATOM 597 N N . LEU A 1 73 ? -10.228 0.611 3.408 1.00 96.75 73 LEU A N 1
ATOM 598 C CA . LEU A 1 73 ? -10.114 -0.791 2.975 1.00 96.75 73 LEU A CA 1
ATOM 599 C C . LEU A 1 73 ? -9.737 -1.739 4.119 1.00 96.75 73 LEU A C 1
ATOM 601 O O . LEU A 1 73 ? -8.586 -1.806 4.562 1.00 96.75 73 LEU A O 1
ATOM 605 N N . LYS A 1 74 ? -10.711 -2.538 4.569 1.00 97.00 74 LYS A N 1
ATOM 606 C CA . LYS A 1 74 ? -10.529 -3.514 5.654 1.00 97.00 74 LYS A CA 1
ATOM 607 C C . LYS A 1 74 ? -9.477 -4.575 5.320 1.00 97.00 74 LYS A C 1
ATOM 609 O O . LYS A 1 74 ? -9.474 -5.164 4.239 1.00 97.00 74 LYS A O 1
ATOM 614 N N . GLY A 1 75 ? -8.616 -4.877 6.294 1.00 95.38 75 GLY A N 1
ATOM 615 C CA . GLY A 1 75 ? -7.554 -5.882 6.169 1.00 95.38 75 GLY A CA 1
ATOM 616 C C . GLY A 1 75 ? -6.308 -5.410 5.407 1.00 95.38 75 GLY A C 1
ATOM 617 O O . GLY A 1 75 ? -5.363 -6.196 5.259 1.00 95.38 75 GLY A O 1
ATOM 618 N N . CYS A 1 76 ? -6.294 -4.148 4.967 1.00 97.75 76 CYS A N 1
ATOM 619 C CA . CYS A 1 76 ? -5.138 -3.475 4.383 1.00 97.75 76 CYS A CA 1
ATOM 620 C C . CYS A 1 76 ? -4.355 -2.686 5.443 1.00 97.75 76 CYS A C 1
ATOM 622 O O . CYS A 1 76 ? -4.818 -2.497 6.574 1.00 97.75 76 CYS A O 1
ATOM 624 N N . MET A 1 77 ? -3.137 -2.268 5.095 1.00 98.06 77 MET A N 1
ATOM 625 C CA . MET A 1 77 ? -2.249 -1.545 6.008 1.00 98.06 77 MET A CA 1
ATOM 626 C C . MET A 1 77 ? -1.492 -0.429 5.294 1.00 98.06 77 MET A C 1
ATOM 628 O O . MET A 1 77 ? -1.044 -0.618 4.163 1.00 98.06 77 MET A O 1
ATOM 632 N N . TYR A 1 78 ? -1.279 0.682 5.993 1.00 97.94 78 TYR A N 1
ATOM 633 C CA . TYR A 1 78 ? -0.467 1.809 5.542 1.00 97.94 78 TYR A CA 1
ATOM 634 C C . TYR A 1 78 ? 0.844 1.871 6.332 1.00 97.94 78 TYR A C 1
ATOM 636 O O . TYR A 1 78 ? 0.839 1.710 7.555 1.00 97.94 78 TYR A O 1
ATOM 644 N N . TYR A 1 79 ? 1.971 2.104 5.662 1.00 97.25 79 TYR A N 1
ATOM 645 C CA . TYR A 1 79 ? 3.254 2.314 6.329 1.00 97.25 79 TYR A CA 1
ATOM 646 C C . TYR A 1 79 ? 3.503 3.799 6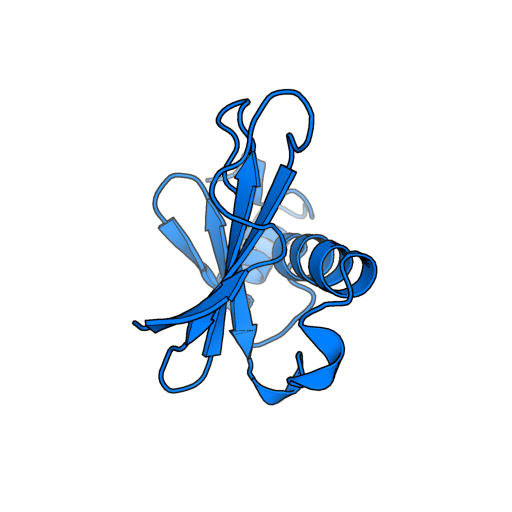.574 1.00 97.25 79 TYR A C 1
ATOM 648 O O . TYR A 1 79 ? 3.517 4.599 5.641 1.00 97.25 79 TYR A O 1
ATOM 656 N N . TYR A 1 80 ? 3.746 4.170 7.826 1.00 95.69 80 TYR A N 1
ATOM 657 C CA . TYR A 1 80 ? 4.039 5.546 8.211 1.00 95.69 80 TYR A CA 1
ATOM 658 C C . TYR A 1 80 ? 4.991 5.566 9.408 1.00 95.69 80 TYR A C 1
ATOM 660 O O . TYR A 1 80 ? 4.868 4.730 10.298 1.00 95.69 80 TYR A O 1
ATOM 668 N N . LYS A 1 81 ? 5.961 6.493 9.432 1.00 92.50 81 LYS A N 1
ATOM 669 C CA . LYS A 1 81 ? 6.941 6.657 10.530 1.00 92.50 81 LYS A CA 1
ATOM 670 C C . LYS A 1 81 ? 7.478 5.324 11.089 1.00 92.50 81 LYS A C 1
ATOM 672 O O . LYS A 1 81 ? 7.347 5.017 12.271 1.00 92.50 81 LYS A O 1
ATOM 677 N N . ASN A 1 82 ? 8.066 4.510 10.214 1.00 92.38 82 ASN A N 1
ATOM 678 C CA . ASN A 1 82 ? 8.664 3.211 10.542 1.00 92.38 82 ASN A CA 1
ATOM 679 C C . ASN A 1 82 ? 7.715 2.136 11.105 1.00 92.38 82 ASN A C 1
ATOM 681 O O . ASN A 1 82 ? 8.182 1.106 11.589 1.00 92.38 82 ASN A O 1
ATOM 685 N N . SER A 1 83 ? 6.399 2.329 11.007 1.00 96.31 83 SER A N 1
ATOM 686 C CA . SER A 1 83 ? 5.395 1.412 11.548 1.00 96.31 83 SER A CA 1
ATOM 687 C C . SER A 1 83 ? 4.300 1.096 10.533 1.00 96.31 83 SER A C 1
ATOM 689 O O . SER A 1 83 ? 3.964 1.905 9.669 1.00 96.31 83 SER A O 1
ATOM 691 N N . TRP A 1 84 ? 3.726 -0.101 10.647 1.00 97.25 84 TRP A N 1
ATOM 692 C CA . TRP A 1 84 ? 2.553 -0.507 9.876 1.00 97.25 84 TRP A CA 1
ATOM 693 C C . TRP A 1 84 ? 1.280 -0.231 10.673 1.00 97.25 84 TRP A C 1
ATOM 695 O O . TRP A 1 84 ? 1.109 -0.756 11.771 1.00 97.25 84 TRP A O 1
ATOM 705 N N . TYR A 1 85 ? 0.363 0.532 10.088 1.00 97.94 85 TYR A N 1
ATOM 706 C CA . TYR A 1 85 ? -0.944 0.835 10.656 1.00 97.94 85 TYR A CA 1
ATOM 707 C C . TYR A 1 85 ? -2.006 0.042 9.907 1.00 97.94 85 TYR A C 1
ATOM 709 O O . TYR A 1 85 ? -2.166 0.203 8.697 1.00 97.94 85 TYR A O 1
ATOM 717 N N . SER A 1 86 ? -2.702 -0.855 10.607 1.00 97.81 86 SER A N 1
ATOM 718 C CA . SER A 1 86 ? -3.836 -1.572 10.022 1.00 97.81 86 SER A CA 1
ATOM 719 C C . SER A 1 86 ? -5.043 -0.650 9.871 1.00 97.81 86 SER A C 1
ATOM 721 O O . SER A 1 86 ? -5.151 0.360 10.568 1.00 97.81 86 SER A O 1
ATOM 723 N N . TYR A 1 87 ? -5.979 -1.048 9.013 1.00 98.00 87 TYR A N 1
ATOM 724 C CA . TYR A 1 87 ? -7.315 -0.457 8.925 1.00 98.00 87 TYR A CA 1
ATOM 725 C C . TYR A 1 87 ? -7.939 -0.177 10.304 1.00 98.00 87 TYR A C 1
ATOM 727 O O . TYR A 1 87 ? -8.345 0.946 10.592 1.00 98.00 87 TYR A O 1
ATOM 735 N N . GLU A 1 88 ? -7.962 -1.172 11.195 1.00 98.25 88 GLU A N 1
ATOM 736 C CA . GLU A 1 88 ? -8.568 -1.046 12.523 1.00 98.25 88 GLU A CA 1
ATOM 737 C C . GLU A 1 88 ? -7.849 0.006 13.369 1.00 98.25 88 GLU A C 1
ATOM 739 O O . GLU A 1 88 ? -8.505 0.785 14.063 1.00 98.25 88 GLU A O 1
ATOM 744 N N . LYS A 1 89 ? -6.512 0.057 13.284 1.00 98.00 89 LYS A N 1
ATOM 745 C CA . LYS A 1 89 ? -5.717 1.026 14.038 1.00 98.00 89 LYS A CA 1
ATOM 746 C C . LYS A 1 89 ? -5.920 2.448 13.527 1.00 98.00 89 LYS A C 1
ATOM 748 O O . LYS A 1 89 ? -6.043 3.365 14.336 1.00 98.00 89 LYS A O 1
ATOM 753 N N . ILE A 1 90 ? -5.992 2.626 12.209 1.00 98.12 90 ILE A N 1
ATOM 754 C CA . ILE A 1 90 ? -6.309 3.915 11.587 1.00 98.12 90 ILE A CA 1
ATOM 755 C C . ILE A 1 90 ? -7.676 4.401 12.085 1.00 98.12 90 ILE A C 1
ATOM 757 O O . ILE A 1 90 ? -7.758 5.490 12.653 1.00 98.12 90 ILE A O 1
ATOM 761 N N . LEU A 1 91 ? -8.720 3.568 11.998 1.00 98.00 91 LEU A N 1
ATOM 762 C CA . LEU A 1 91 ? -10.063 3.925 12.472 1.00 98.00 91 LEU A CA 1
ATOM 763 C C . LEU A 1 91 ? -10.129 4.198 13.981 1.00 98.00 91 LEU A C 1
ATOM 765 O O . LEU A 1 91 ? -10.926 5.017 14.438 1.00 98.00 91 LEU A O 1
ATOM 769 N N . GLU A 1 92 ? -9.349 3.485 14.793 1.00 98.12 92 GLU A N 1
ATOM 770 C CA . GLU A 1 92 ? -9.230 3.756 16.230 1.00 98.12 92 GLU A CA 1
ATOM 771 C C . GLU A 1 92 ? -8.690 5.171 16.479 1.00 98.12 92 GLU A C 1
ATOM 773 O O . GLU A 1 92 ? -9.298 5.933 17.233 1.00 98.12 92 GLU A O 1
ATOM 778 N N . ILE A 1 93 ? -7.595 5.546 15.808 1.00 98.06 93 ILE A N 1
ATOM 779 C CA . ILE A 1 93 ? -6.981 6.874 15.934 1.00 98.06 93 ILE A CA 1
ATOM 780 C C . ILE A 1 93 ? -7.938 7.956 15.425 1.00 98.06 93 ILE A C 1
ATOM 782 O O . ILE A 1 93 ? -8.122 8.965 16.107 1.00 98.06 93 ILE A O 1
ATOM 786 N N . GLN A 1 94 ? -8.575 7.743 14.270 1.00 97.62 94 GLN A N 1
ATOM 787 C CA . GLN A 1 94 ? -9.513 8.710 13.698 1.00 97.62 94 GLN A CA 1
ATOM 788 C C . GLN A 1 94 ? -10.705 8.958 14.627 1.00 97.62 94 GLN A C 1
ATOM 790 O O . GLN A 1 94 ? -11.042 10.108 14.902 1.00 97.62 94 GLN A O 1
ATOM 795 N N . ARG A 1 95 ? -11.307 7.894 15.181 1.00 97.69 95 ARG A N 1
ATOM 796 C CA . ARG A 1 95 ? -12.429 8.012 16.128 1.00 97.69 95 ARG A CA 1
ATOM 797 C C . ARG A 1 95 ? -12.020 8.694 17.427 1.00 97.69 95 ARG A C 1
ATOM 799 O O . ARG A 1 95 ? -12.743 9.565 17.899 1.00 97.69 95 ARG A O 1
ATOM 806 N N . LYS A 1 96 ? -10.862 8.329 17.987 1.00 98.25 96 LYS A N 1
ATOM 807 C CA . LYS A 1 96 ? -10.348 8.914 19.235 1.00 98.25 96 LYS A CA 1
ATOM 808 C C . LYS A 1 96 ? -10.122 10.422 19.115 1.00 98.25 96 LYS A C 1
ATOM 810 O O . LYS A 1 96 ? -10.378 11.145 20.070 1.00 98.25 96 LYS A O 1
ATOM 815 N N . ASN A 1 97 ? -9.645 10.878 17.959 1.00 97.38 97 ASN A N 1
ATOM 816 C CA . ASN A 1 97 ? -9.298 12.280 17.726 1.00 97.38 97 ASN A CA 1
ATOM 817 C C . ASN A 1 97 ? -10.357 13.050 16.920 1.00 97.38 97 ASN A C 1
ATOM 819 O O . ASN A 1 97 ? -10.131 14.213 16.602 1.00 97.38 97 ASN A O 1
ATOM 823 N N . GLN A 1 98 ? -11.483 12.410 16.573 1.00 96.25 98 GLN A N 1
ATOM 824 C CA . GLN A 1 98 ? -12.549 12.967 15.727 1.00 96.25 98 GLN A CA 1
ATOM 825 C C . GLN A 1 98 ? -12.017 13.622 14.436 1.00 96.25 98 GLN A C 1
ATOM 827 O O . GLN A 1 98 ? -12.471 14.686 14.022 1.00 96.25 98 GLN A O 1
ATOM 832 N N . SER A 1 99 ? -11.019 12.997 13.807 1.00 94.75 99 SER A N 1
ATOM 833 C CA . SER A 1 99 ? -10.288 13.562 12.670 1.00 94.75 99 SER A CA 1
ATOM 834 C C . SER A 1 99 ? -9.879 12.476 11.688 1.00 94.75 99 SER A C 1
ATOM 836 O O . SER A 1 99 ? -9.350 11.443 12.088 1.00 94.75 99 SER A O 1
ATOM 838 N N . ASN A 1 100 ? -10.062 12.729 10.392 1.00 91.88 100 ASN A N 1
ATOM 839 C CA . ASN A 1 100 ? -9.655 11.793 9.340 1.00 91.88 100 ASN A CA 1
ATOM 840 C C . ASN A 1 100 ? -8.130 11.768 9.135 1.00 91.88 100 ASN A C 1
ATOM 842 O O . ASN A 1 100 ? -7.592 10.766 8.660 1.00 91.88 100 ASN A O 1
ATOM 846 N N . ASN A 1 101 ? -7.425 12.832 9.540 1.00 94.69 101 ASN A N 1
ATOM 847 C CA . ASN A 1 101 ? -5.970 12.941 9.442 1.00 94.69 101 ASN A CA 1
ATOM 848 C C . ASN A 1 101 ? -5.277 12.244 10.625 1.00 94.69 101 ASN A C 1
ATOM 850 O O . ASN A 1 101 ? -4.658 12.881 11.476 1.00 94.69 101 ASN A O 1
ATOM 854 N N . TRP A 1 102 ? -5.385 10.918 10.692 1.00 96.25 102 TRP A N 1
ATOM 855 C CA . TRP A 1 102 ? -4.791 10.123 11.773 1.00 96.25 102 TRP A CA 1
ATOM 856 C C . TRP A 1 102 ? -3.264 10.278 11.875 1.00 96.25 102 TRP A C 1
ATOM 858 O O . TRP A 1 102 ? -2.707 10.148 12.963 1.00 96.25 102 TRP A O 1
ATOM 868 N N . GLN A 1 103 ? -2.594 10.595 10.763 1.00 95.38 103 GLN A N 1
ATOM 869 C CA . GLN A 1 103 ? -1.140 10.761 10.680 1.00 95.38 103 GLN A CA 1
ATOM 870 C C . GLN A 1 103 ? -0.612 11.932 11.521 1.00 95.38 103 GLN A C 1
ATOM 872 O O . GLN A 1 103 ? 0.574 11.951 11.856 1.00 95.38 103 GLN A O 1
ATOM 877 N N . ALA A 1 104 ? -1.471 12.895 11.875 1.00 96.31 104 ALA A N 1
ATOM 878 C CA . ALA A 1 104 ? -1.127 14.000 12.768 1.00 96.31 104 ALA A CA 1
ATOM 879 C C . ALA A 1 104 ? -1.011 13.582 14.247 1.00 96.31 104 ALA A C 1
ATOM 881 O O . ALA A 1 104 ? -0.472 14.339 15.051 1.00 96.31 104 ALA A O 1
ATOM 882 N N . TYR A 1 105 ? -1.505 12.394 14.609 1.00 95.44 105 TYR A N 1
ATOM 883 C CA . TYR A 1 105 ? -1.631 11.936 15.999 1.00 95.44 105 TYR A CA 1
ATOM 884 C C . TYR A 1 105 ? -0.713 10.752 16.338 1.00 95.44 105 TYR A C 1
ATOM 886 O O . TYR A 1 105 ? -0.916 10.092 17.360 1.00 95.44 105 TYR A O 1
ATOM 894 N N . VAL A 1 106 ? 0.268 10.465 15.475 1.00 91.31 106 VAL A N 1
ATOM 895 C CA . VAL A 1 106 ? 1.234 9.362 15.612 1.00 91.31 106 VAL A CA 1
ATOM 896 C C . VAL A 1 106 ? 2.657 9.792 15.290 1.00 91.31 106 VAL A C 1
ATOM 898 O O . VAL A 1 106 ? 2.847 10.780 14.540 1.00 91.31 106 VAL A O 1
#

pLDDT: mean 95.17, std 3.79, range [75.81, 98.25]

Secondary structure (DSSP, 8-state):
-EEEEESSSS---SSS-EEEEEEE-SSEEEEEEEETTS--EEEEEEGGGS-GGGTT-HHHHHHHHHHHHTT-STT-EEEETTEEEEHHHHHHHHHHHT-S-GGGG-

Foldseek 3Di:
DAWDDWLDPDDADPVRFWIWTWDDDPFWIKIWIDGPVPDIWIKTGGCVQADPVCRNVVVSVVVCQVCQLQLNDAPMWTDDPNDIAHSVNLVVQCVVVVHSNSVVVD

Sequence (106 aa):
MQEIYRSFEGKLDVDCQDGYIILELKERYQIEWLSIWGKTNKIRVRKDLLPVEDFGNASKISELFTDISHGCLKGCMYYYKNSWYSYEKILEIQRKNQSNNWQAYV

Radius of gyration: 14.26 Å; chains: 1; bounding box: 29×29×37 Å

Organism: NCBI:txid40520